Protein AF-A0A940WWM0-F1 (afdb_monomer_lite)

Organism: NCBI:txid2822140

Radius of gyration: 16.68 Å; chains: 1; bounding box: 31×19×48 Å

Sequence (72 aa):
MAEHKTTEVRVGKLLYWFGLIVFGGMYLTAIIDGHHYAEKGYLMSYLFFITGCAIIYYAIVFLFDQKKLKKE

Secondary structure (DSSP, 8-state):
-HHHHHHHHHHHHHHHHHHHHHHHHHHHHHHHTHHHHHTTT-HHHHHHHHHHHHHHHHHHHHHHHHHHHTT-

Foldseek 3Di:
DVPVVVVVVVVLVVLVVVLCCVLVVQLVCLVVCVVVVVVVVCSVVSNVVSVVVSVVSVVVSVVVVVVVVVVD

pLDDT: mean 76.6, std 13.72, range [46.09, 93.56]

Structure (mmCIF, N/CA/C/O backbone):
data_AF-A0A940WWM0-F1
#
_entry.id   AF-A0A940WWM0-F1
#
loop_
_atom_site.group_PDB
_atom_site.id
_atom_site.type_symbol
_atom_site.label_atom_id
_atom_site.label_alt_id
_atom_site.label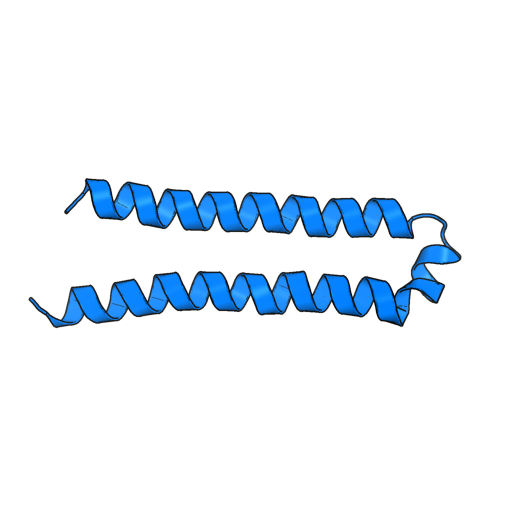_comp_id
_atom_site.label_asym_id
_atom_site.label_entity_id
_atom_site.label_seq_id
_atom_site.pdbx_PDB_ins_code
_atom_site.Cartn_x
_atom_site.Cartn_y
_atom_site.Cartn_z
_atom_site.occupancy
_atom_site.B_iso_or_equiv
_atom_site.auth_seq_id
_atom_site.auth_comp_id
_atom_site.auth_asym_id
_atom_site.auth_atom_id
_atom_site.pdbx_PDB_model_num
ATOM 1 N N . MET A 1 1 ? -20.181 -11.175 26.644 1.00 48.69 1 MET A N 1
ATOM 2 C CA . MET A 1 1 ? -19.705 -9.960 25.937 1.00 48.69 1 MET A CA 1
ATOM 3 C C . MET A 1 1 ? -18.248 -10.038 25.439 1.00 48.69 1 MET A C 1
ATOM 5 O O . MET A 1 1 ? -17.817 -9.111 24.774 1.00 48.69 1 MET A O 1
ATOM 9 N N . ALA A 1 2 ? -17.491 -11.123 25.670 1.00 51.16 2 ALA A N 1
ATOM 10 C CA . ALA A 1 2 ? -16.094 -11.243 25.210 1.00 51.16 2 ALA A CA 1
ATOM 11 C C . ALA A 1 2 ? -15.925 -11.702 23.742 1.00 51.16 2 ALA A C 1
ATOM 13 O O . ALA A 1 2 ? -14.879 -11.474 23.142 1.00 51.16 2 ALA A O 1
ATOM 14 N N . GLU A 1 3 ? -16.948 -12.327 23.155 1.00 46.09 3 GLU A N 1
ATOM 15 C CA . GLU A 1 3 ? -16.868 -12.957 21.826 1.00 46.09 3 GLU A CA 1
ATOM 16 C C . GLU A 1 3 ? -16.894 -11.945 20.663 1.00 46.09 3 GLU A C 1
ATOM 18 O O . GLU A 1 3 ? -16.275 -12.148 19.616 1.00 46.09 3 GLU A O 1
ATOM 23 N N . HIS A 1 4 ? -17.539 -10.793 20.871 1.00 49.59 4 HIS A N 1
ATOM 24 C CA . HIS A 1 4 ? -17.581 -9.722 19.874 1.00 49.59 4 HIS A CA 1
ATOM 25 C C . HIS A 1 4 ? -16.208 -9.049 19.714 1.00 49.59 4 HIS A C 1
ATOM 27 O O . HIS A 1 4 ? -15.764 -8.796 18.596 1.00 49.59 4 HIS A O 1
ATOM 33 N N . LYS A 1 5 ? -15.477 -8.853 20.820 1.00 52.69 5 LYS A N 1
ATOM 34 C CA . LYS A 1 5 ? -14.188 -8.145 20.824 1.00 52.69 5 LYS A CA 1
ATOM 35 C C . LYS A 1 5 ? -13.069 -8.939 20.138 1.00 52.69 5 LYS A C 1
ATOM 37 O O . LYS A 1 5 ? -12.240 -8.373 19.431 1.00 52.69 5 LYS A O 1
ATOM 42 N N . THR A 1 6 ? -13.056 -10.264 20.289 1.00 57.44 6 THR A N 1
ATOM 43 C CA . THR A 1 6 ? -12.061 -11.145 19.649 1.00 57.44 6 THR A CA 1
ATOM 44 C C . THR A 1 6 ? -12.275 -11.293 18.147 1.00 57.44 6 THR A C 1
ATOM 46 O O . THR A 1 6 ? -11.298 -11.390 17.399 1.00 57.44 6 THR A O 1
ATOM 49 N N . THR A 1 7 ? -13.527 -11.281 17.689 1.00 59.19 7 THR A N 1
ATOM 50 C CA . THR A 1 7 ? -13.858 -11.347 16.259 1.00 59.19 7 THR A CA 1
ATOM 51 C C . THR A 1 7 ? -13.433 -10.064 15.542 1.00 59.19 7 THR A C 1
ATOM 53 O O . THR A 1 7 ? -12.867 -10.114 14.453 1.00 59.19 7 THR A O 1
ATOM 56 N N . GLU A 1 8 ? -13.597 -8.909 16.184 1.00 58.44 8 GLU A N 1
ATOM 57 C CA . GLU A 1 8 ? -13.267 -7.609 15.594 1.00 58.44 8 GLU A CA 1
ATOM 58 C C . GLU A 1 8 ? -11.766 -7.350 15.444 1.00 58.44 8 GLU A C 1
ATOM 60 O O . GLU A 1 8 ? -11.333 -6.935 14.368 1.00 58.44 8 GLU A O 1
ATOM 65 N N . VAL A 1 9 ? -10.960 -7.672 16.463 1.00 60.91 9 VAL A N 1
ATOM 66 C CA . VAL A 1 9 ? -9.488 -7.595 16.372 1.00 60.91 9 VAL A CA 1
ATOM 67 C C . VAL A 1 9 ? -8.968 -8.517 15.263 1.00 60.91 9 VAL A C 1
ATOM 69 O O . VAL A 1 9 ? -8.002 -8.194 14.568 1.00 60.91 9 VAL A O 1
ATOM 72 N N . ARG A 1 10 ? -9.632 -9.661 15.049 1.00 67.44 10 ARG A N 1
ATOM 73 C CA . ARG A 1 10 ? -9.282 -10.613 13.992 1.00 67.44 10 ARG A CA 1
ATOM 74 C C . ARG A 1 10 ? -9.574 -10.048 12.599 1.00 67.44 10 ARG A C 1
ATOM 76 O O . ARG A 1 10 ? -8.723 -10.190 11.728 1.00 67.44 10 ARG A O 1
ATOM 83 N N . VAL A 1 11 ? -10.712 -9.375 12.404 1.00 71.81 11 VAL A N 1
ATOM 84 C CA . VAL A 1 11 ? -11.093 -8.753 11.119 1.00 71.81 11 VAL A CA 1
ATOM 85 C C . VAL A 1 11 ? -10.168 -7.589 10.756 1.00 71.81 11 VAL A C 1
ATOM 87 O O . VAL A 1 11 ? -9.695 -7.535 9.623 1.00 71.81 11 VAL A O 1
ATOM 90 N N . GLY A 1 12 ? -9.841 -6.706 11.709 1.00 73.25 12 GLY A N 1
ATOM 91 C CA . GLY A 1 12 ? -8.890 -5.611 11.475 1.00 73.25 12 GLY A CA 1
ATOM 92 C C . GLY A 1 12 ? -7.525 -6.140 11.029 1.00 73.25 12 GLY A C 1
ATOM 93 O O . GLY A 1 12 ? -7.010 -5.757 9.979 1.00 73.25 12 GLY A O 1
ATOM 94 N N . LYS A 1 13 ? -6.985 -7.126 11.756 1.00 78.44 13 LYS A N 1
ATOM 95 C CA . LYS A 1 13 ? -5.711 -7.771 11.408 1.00 78.44 13 LYS A CA 1
ATOM 96 C C . LYS A 1 13 ? -5.765 -8.451 10.032 1.00 78.44 13 LYS A C 1
ATOM 98 O O . LYS A 1 13 ? -4.814 -8.332 9.266 1.00 78.44 13 LYS A O 1
ATOM 103 N N . LEU A 1 14 ? -6.876 -9.109 9.692 1.00 84.00 14 LEU A N 1
ATOM 104 C CA . LEU A 1 14 ? -7.097 -9.733 8.380 1.00 84.00 14 LEU A CA 1
ATOM 105 C C . LEU A 1 14 ? -7.067 -8.720 7.231 1.00 84.00 14 LEU A C 1
ATOM 107 O O . LEU A 1 14 ? -6.438 -8.993 6.215 1.00 84.00 14 LEU A O 1
ATOM 111 N N . LEU A 1 15 ? -7.691 -7.551 7.393 1.00 85.44 15 LEU A N 1
ATOM 112 C CA . LEU A 1 15 ? -7.704 -6.499 6.369 1.00 85.44 15 LEU A CA 1
ATOM 113 C C . LEU A 1 15 ? -6.302 -5.938 6.100 1.00 85.44 15 LEU A C 1
ATOM 115 O O . LEU A 1 15 ? -5.955 -5.699 4.941 1.00 85.44 15 LEU A O 1
ATOM 119 N N . TYR A 1 16 ? -5.480 -5.782 7.142 1.00 84.56 16 TYR A N 1
ATOM 120 C CA . TYR A 1 16 ? -4.075 -5.392 6.989 1.00 84.56 16 TYR A CA 1
ATOM 121 C C . TYR A 1 16 ? -3.262 -6.457 6.242 1.00 84.56 16 TYR A C 1
ATOM 123 O O . TYR A 1 16 ? -2.553 -6.128 5.293 1.00 84.56 16 TYR A O 1
ATOM 131 N N . TRP A 1 17 ? -3.400 -7.733 6.616 1.00 86.62 17 TRP A N 1
ATOM 132 C CA . TRP A 1 17 ? -2.727 -8.839 5.923 1.00 86.62 17 TRP A CA 1
ATOM 133 C C . TRP A 1 17 ? -3.177 -8.982 4.468 1.00 86.62 17 TRP A C 1
ATOM 135 O O . TRP A 1 17 ? -2.349 -9.211 3.590 1.00 86.62 17 TRP A O 1
ATOM 145 N N . PHE A 1 18 ? -4.469 -8.801 4.198 1.00 89.25 18 PHE A N 1
ATOM 146 C CA . PHE A 1 18 ? -5.015 -8.833 2.846 1.00 89.25 18 PHE A CA 1
ATOM 147 C C . PHE A 1 18 ? -4.417 -7.722 1.977 1.00 89.25 18 PHE A C 1
ATOM 149 O O . PHE A 1 18 ? -3.936 -7.997 0.881 1.00 89.25 18 PHE A O 1
ATOM 156 N N . GLY A 1 19 ? -4.356 -6.489 2.495 1.00 86.31 19 GLY A N 1
ATOM 157 C CA . GLY A 1 19 ? -3.690 -5.381 1.809 1.00 86.31 19 GLY A CA 1
ATOM 158 C C . GLY A 1 19 ? -2.220 -5.682 1.514 1.00 86.31 19 GLY A C 1
ATOM 159 O O . GLY A 1 19 ? -1.755 -5.453 0.401 1.00 86.31 19 GLY A O 1
ATOM 160 N N . LEU A 1 20 ? -1.499 -6.263 2.475 1.00 89.00 20 LEU A N 1
ATOM 161 C CA . LEU A 1 20 ? -0.085 -6.601 2.312 1.00 89.00 20 LEU A CA 1
ATOM 162 C C . LEU A 1 20 ? 0.122 -7.627 1.195 1.00 89.00 20 LEU A C 1
ATOM 164 O O . LEU A 1 20 ? 0.993 -7.442 0.353 1.00 89.00 20 LEU A O 1
ATOM 168 N N . ILE A 1 21 ? -0.687 -8.686 1.167 1.00 91.62 21 ILE A N 1
ATOM 169 C CA . ILE A 1 21 ? -0.568 -9.756 0.170 1.00 91.62 21 ILE A CA 1
ATOM 170 C C . ILE A 1 21 ? -0.949 -9.243 -1.220 1.00 91.62 21 ILE A C 1
ATOM 172 O O . ILE A 1 21 ? -0.243 -9.513 -2.187 1.00 91.62 21 ILE A O 1
ATOM 176 N N . VAL A 1 22 ? -2.036 -8.479 -1.329 1.00 91.00 22 VAL A N 1
ATOM 177 C CA . VAL A 1 22 ? -2.554 -7.995 -2.614 1.00 91.00 22 VAL A CA 1
ATOM 178 C C . VAL A 1 22 ? -1.649 -6.913 -3.206 1.00 91.00 22 VAL A C 1
ATOM 180 O O . VAL A 1 22 ? -1.174 -7.060 -4.332 1.00 91.00 22 VAL A O 1
ATOM 183 N N . PHE A 1 23 ? -1.358 -5.847 -2.454 1.00 90.50 23 PHE A N 1
ATOM 184 C CA . PHE A 1 23 ? -0.508 -4.759 -2.948 1.00 90.50 23 PHE A CA 1
ATOM 185 C C . PHE A 1 23 ? 0.965 -5.158 -2.999 1.00 90.50 23 PHE A C 1
ATOM 187 O O . PHE A 1 23 ? 1.645 -4.823 -3.964 1.00 90.50 23 PHE A O 1
ATOM 194 N N . GLY A 1 24 ? 1.453 -5.909 -2.009 1.00 87.50 24 GLY A N 1
ATOM 195 C CA . GLY A 1 24 ? 2.815 -6.439 -2.017 1.00 87.50 24 GLY A CA 1
ATOM 196 C C . GLY A 1 24 ? 3.031 -7.445 -3.145 1.00 87.50 24 GLY A C 1
ATOM 197 O O . GLY A 1 24 ? 4.042 -7.365 -3.833 1.00 87.50 24 GLY A O 1
ATOM 198 N N . GLY A 1 25 ? 2.058 -8.325 -3.401 1.00 88.50 25 GLY A N 1
ATOM 199 C CA . GLY A 1 25 ? 2.074 -9.238 -4.543 1.00 88.50 25 GLY A CA 1
ATOM 200 C C . GLY A 1 25 ? 2.103 -8.488 -5.872 1.00 88.50 25 GLY A C 1
ATOM 201 O O . GLY A 1 25 ? 2.991 -8.733 -6.681 1.00 88.50 25 GLY A O 1
ATOM 202 N N . MET A 1 26 ? 1.214 -7.507 -6.066 1.00 87.06 26 MET A N 1
ATOM 203 C CA . MET A 1 26 ? 1.216 -6.666 -7.272 1.00 87.06 26 MET A CA 1
ATOM 204 C C . MET A 1 26 ? 2.528 -5.903 -7.466 1.00 87.06 26 MET A C 1
ATOM 206 O O . MET A 1 26 ? 3.015 -5.808 -8.589 1.00 87.06 26 MET A O 1
ATOM 210 N N . TYR A 1 27 ? 3.116 -5.383 -6.389 1.00 86.25 27 TYR A N 1
ATOM 211 C CA . TYR A 1 27 ? 4.397 -4.682 -6.441 1.00 86.25 27 TYR A CA 1
ATOM 212 C C . TYR A 1 27 ? 5.546 -5.633 -6.804 1.00 86.25 27 TYR A C 1
ATOM 214 O O . TYR A 1 27 ? 6.381 -5.306 -7.643 1.00 86.25 27 TYR A O 1
ATOM 222 N N . LEU A 1 28 ? 5.563 -6.841 -6.231 1.00 87.00 28 LEU A N 1
ATOM 223 C CA . LEU A 1 28 ? 6.563 -7.862 -6.538 1.00 87.00 28 LEU A CA 1
ATOM 224 C C . LEU A 1 28 ? 6.437 -8.349 -7.987 1.00 87.00 28 LEU A C 1
ATOM 226 O O . LEU A 1 28 ? 7.439 -8.439 -8.690 1.00 87.00 28 LEU A O 1
ATOM 230 N N . THR A 1 29 ? 5.212 -8.593 -8.461 1.00 86.56 29 THR A N 1
ATOM 231 C CA . THR A 1 29 ? 4.938 -8.920 -9.864 1.00 86.56 29 THR A CA 1
ATOM 232 C C . THR A 1 29 ? 5.374 -7.783 -10.780 1.00 86.56 29 THR A C 1
ATOM 234 O O . THR A 1 29 ? 6.020 -8.045 -11.783 1.00 86.56 29 THR A O 1
ATOM 237 N N . ALA A 1 30 ? 5.115 -6.522 -10.427 1.00 82.88 30 ALA A N 1
ATOM 238 C CA . ALA A 1 30 ? 5.575 -5.378 -11.211 1.00 82.88 30 ALA A CA 1
ATOM 239 C C . ALA A 1 30 ? 7.108 -5.276 -11.291 1.00 82.88 30 ALA A C 1
ATOM 241 O O . ALA A 1 30 ? 7.621 -4.760 -12.276 1.00 82.88 30 ALA A O 1
ATOM 242 N N . ILE A 1 31 ? 7.844 -5.760 -10.286 1.00 81.25 31 ILE A N 1
ATOM 243 C CA . ILE A 1 31 ? 9.313 -5.814 -10.308 1.00 81.25 31 ILE A CA 1
ATOM 244 C C . ILE A 1 31 ? 9.811 -6.998 -11.144 1.00 81.25 31 ILE A C 1
ATOM 246 O O . ILE A 1 31 ? 10.701 -6.821 -11.973 1.00 81.25 31 ILE A O 1
ATOM 250 N N . ILE A 1 32 ? 9.246 -8.193 -10.943 1.00 83.62 32 ILE A N 1
ATOM 251 C CA . ILE A 1 32 ? 9.666 -9.427 -11.632 1.00 83.62 32 ILE A CA 1
ATOM 252 C C . ILE A 1 32 ? 9.321 -9.357 -13.124 1.00 83.62 32 ILE A C 1
ATOM 254 O O . ILE A 1 32 ? 10.182 -9.568 -13.973 1.00 83.62 32 ILE A O 1
ATOM 258 N N . ASP A 1 33 ? 8.082 -8.985 -13.439 1.00 78.88 33 ASP A N 1
ATOM 259 C CA . ASP A 1 33 ? 7.596 -8.724 -14.798 1.00 78.88 33 ASP A CA 1
ATOM 260 C C . ASP A 1 33 ? 7.945 -7.300 -15.263 1.00 78.88 33 ASP A C 1
ATOM 262 O O . ASP A 1 33 ? 7.492 -6.826 -16.306 1.00 78.88 33 ASP A O 1
ATOM 266 N N . GLY A 1 34 ? 8.780 -6.591 -14.497 1.00 66.56 34 GLY A N 1
ATOM 267 C CA . GLY A 1 34 ? 9.156 -5.212 -14.765 1.00 66.56 34 GLY A CA 1
ATOM 268 C C . GLY A 1 34 ? 9.807 -5.021 -16.126 1.00 66.56 34 GLY A C 1
ATOM 269 O O . GLY A 1 34 ? 9.691 -3.945 -16.695 1.00 66.56 34 GLY A O 1
ATOM 270 N N . HIS A 1 35 ? 10.395 -6.067 -16.707 1.00 64.81 35 HIS A N 1
ATOM 271 C CA . HIS A 1 35 ? 10.888 -6.041 -18.084 1.00 64.81 35 HIS A CA 1
ATOM 272 C C . HIS A 1 35 ? 9.754 -5.797 -19.101 1.00 64.81 35 HIS A C 1
ATOM 274 O O . HIS A 1 35 ? 9.884 -4.933 -19.966 1.00 64.81 35 HIS A O 1
ATOM 280 N N . HIS A 1 36 ? 8.599 -6.456 -18.931 1.00 65.88 36 HIS A N 1
ATOM 281 C CA . HIS A 1 36 ? 7.428 -6.315 -19.804 1.00 65.88 36 HIS A CA 1
ATOM 282 C C . HIS A 1 36 ? 6.789 -4.917 -19.714 1.00 65.88 36 HIS A C 1
ATOM 284 O O . HIS A 1 36 ? 6.284 -4.371 -20.699 1.00 65.88 36 HIS A O 1
ATOM 290 N N . TYR A 1 37 ? 6.806 -4.314 -18.523 1.00 60.94 37 TYR A N 1
ATOM 291 C CA . TYR A 1 37 ? 6.268 -2.969 -18.286 1.00 60.94 37 TYR A CA 1
ATOM 292 C C . TYR A 1 37 ? 7.288 -1.851 -18.568 1.00 60.94 37 TYR A C 1
ATOM 294 O O . TYR A 1 37 ? 6.887 -0.731 -18.901 1.00 60.94 37 TYR A O 1
ATOM 302 N N . ALA A 1 38 ? 8.590 -2.139 -18.468 1.00 61.28 38 ALA A N 1
ATOM 303 C CA . ALA A 1 38 ? 9.676 -1.232 -18.835 1.00 61.28 38 ALA A CA 1
ATOM 304 C C . ALA A 1 38 ? 9.771 -1.057 -20.353 1.00 61.28 38 ALA A C 1
ATOM 306 O O . ALA A 1 38 ? 9.924 0.074 -20.804 1.00 61.28 38 ALA A O 1
ATOM 307 N N . GLU A 1 39 ? 9.579 -2.125 -21.137 1.00 64.00 39 GLU A N 1
ATOM 308 C CA . GLU A 1 39 ? 9.485 -2.033 -22.604 1.00 64.00 39 GLU A CA 1
ATOM 309 C C . GLU A 1 39 ? 8.362 -1.095 -23.064 1.00 64.00 39 GLU A C 1
ATOM 311 O O . GLU A 1 39 ? 8.482 -0.422 -24.084 1.00 64.00 39 GLU A O 1
ATOM 316 N N . LYS A 1 40 ? 7.279 -0.999 -22.286 1.00 70.44 40 LYS A N 1
ATOM 317 C CA . LYS A 1 40 ? 6.152 -0.101 -22.567 1.00 70.44 40 LYS A CA 1
ATOM 318 C C . LYS A 1 40 ? 6.335 1.309 -21.993 1.00 70.44 40 LYS A C 1
ATOM 320 O O . LYS A 1 40 ? 5.486 2.160 -22.224 1.00 70.44 40 LYS A O 1
ATOM 325 N N . GLY A 1 41 ? 7.400 1.572 -21.231 1.00 73.38 41 GLY A N 1
ATOM 326 C CA . GLY A 1 41 ? 7.690 2.886 -20.643 1.00 73.38 41 GLY A CA 1
ATOM 327 C C . GLY A 1 41 ? 6.773 3.316 -19.487 1.00 73.38 41 GLY A C 1
ATOM 328 O O . GLY A 1 41 ? 6.918 4.426 -18.981 1.00 73.38 41 GLY A O 1
ATOM 329 N N . TYR A 1 42 ? 5.857 2.457 -19.026 1.00 78.69 42 TYR A N 1
ATOM 330 C CA . TYR A 1 42 ? 4.879 2.788 -17.974 1.00 78.69 42 TYR A CA 1
ATOM 331 C C . TYR A 1 42 ? 5.205 2.180 -16.605 1.00 78.69 42 TYR A C 1
ATOM 333 O O . TYR A 1 42 ? 4.422 2.345 -15.670 1.00 78.69 42 TYR A O 1
ATOM 341 N N . LEU A 1 43 ? 6.349 1.499 -16.457 1.00 78.19 43 LEU A N 1
ATOM 342 C CA . LEU A 1 43 ? 6.748 0.826 -15.214 1.00 78.19 43 LEU A CA 1
ATOM 343 C C . LEU A 1 43 ? 6.641 1.746 -13.988 1.00 78.19 43 LEU A C 1
ATOM 345 O O . LEU A 1 43 ? 6.007 1.394 -12.997 1.00 78.19 43 LEU A O 1
ATOM 34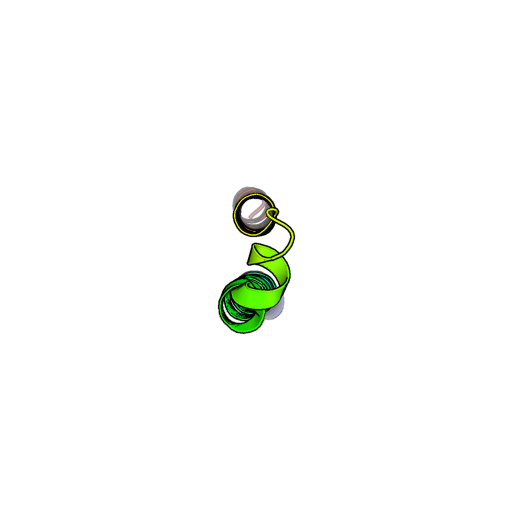9 N N . MET A 1 44 ? 7.211 2.951 -14.075 1.00 78.44 44 MET A N 1
ATOM 350 C CA . MET A 1 44 ? 7.184 3.914 -12.972 1.00 78.44 44 MET A CA 1
ATOM 351 C C . MET A 1 44 ? 5.762 4.377 -12.652 1.00 78.44 44 MET A C 1
ATOM 353 O O . MET A 1 44 ? 5.375 4.392 -11.486 1.00 78.44 44 MET A O 1
ATOM 357 N N . SER A 1 45 ? 4.951 4.701 -13.664 1.00 83.12 45 SER A N 1
ATOM 358 C CA . SER A 1 45 ? 3.549 5.094 -13.467 1.00 83.12 45 SER A CA 1
ATOM 359 C C . SER A 1 45 ? 2.729 3.978 -12.817 1.00 83.12 45 SER A C 1
ATOM 361 O O . SER A 1 45 ? 1.902 4.252 -11.951 1.00 83.12 45 SER A O 1
ATOM 363 N N . TYR A 1 46 ? 2.991 2.724 -13.187 1.00 83.56 46 TYR A N 1
ATOM 364 C CA . TYR A 1 46 ? 2.331 1.558 -12.612 1.00 83.56 46 TYR A CA 1
ATOM 365 C C . TYR A 1 46 ? 2.738 1.330 -11.147 1.00 83.56 46 TYR A C 1
ATOM 367 O O . TYR A 1 46 ? 1.876 1.117 -10.296 1.00 83.56 46 TYR A O 1
ATOM 375 N N . LEU A 1 47 ? 4.025 1.477 -10.812 1.00 85.50 47 LEU A N 1
ATOM 376 C CA . LEU A 1 47 ? 4.506 1.407 -9.426 1.00 85.50 47 LEU A CA 1
ATOM 377 C C . LEU A 1 47 ? 3.923 2.529 -8.556 1.00 85.50 47 LEU A C 1
ATOM 379 O O . LEU A 1 47 ? 3.476 2.270 -7.435 1.00 85.50 47 LEU A O 1
ATOM 383 N N . PHE A 1 48 ? 3.868 3.763 -9.070 1.00 86.50 48 PHE A N 1
ATOM 384 C CA . PHE A 1 48 ? 3.218 4.881 -8.380 1.00 86.50 48 PHE A CA 1
ATOM 385 C C . PHE A 1 48 ? 1.723 4.638 -8.178 1.00 86.50 48 PHE A C 1
ATOM 387 O O . PHE A 1 48 ? 1.199 4.943 -7.108 1.00 86.50 48 PHE A O 1
ATOM 394 N N . PHE A 1 49 ? 1.046 4.047 -9.163 1.00 88.81 49 PHE A N 1
ATOM 395 C CA . PHE A 1 49 ? -0.363 3.685 -9.054 1.00 88.81 49 PHE A CA 1
ATOM 396 C C . PHE A 1 49 ? -0.600 2.633 -7.962 1.00 88.81 49 PHE A C 1
ATOM 398 O O . PHE A 1 49 ? -1.419 2.860 -7.071 1.00 88.81 49 PHE A O 1
ATOM 405 N N . ILE A 1 50 ? 0.166 1.533 -7.960 1.00 89.25 50 ILE A N 1
ATOM 406 C CA . ILE A 1 50 ? 0.076 0.486 -6.925 1.00 89.25 50 ILE A CA 1
ATOM 407 C C . ILE A 1 50 ? 0.322 1.084 -5.538 1.00 89.25 50 ILE A C 1
ATOM 409 O O . ILE A 1 50 ? -0.443 0.838 -4.605 1.00 89.25 50 ILE A O 1
ATOM 413 N N . THR A 1 51 ? 1.366 1.904 -5.410 1.00 88.88 51 THR A N 1
ATOM 414 C CA . THR A 1 51 ? 1.734 2.542 -4.141 1.00 88.88 51 THR A CA 1
ATOM 415 C C . THR A 1 51 ? 0.642 3.504 -3.669 1.00 88.88 51 THR A C 1
ATOM 417 O O . THR A 1 51 ? 0.263 3.483 -2.500 1.00 88.88 51 THR A O 1
ATOM 420 N N . GLY A 1 52 ? 0.073 4.303 -4.576 1.00 91.44 52 GLY A N 1
ATOM 421 C CA . GLY A 1 52 ? -1.033 5.212 -4.278 1.00 91.44 52 GLY A CA 1
ATOM 422 C C . GLY A 1 52 ? -2.288 4.475 -3.806 1.00 91.44 52 GLY A C 1
ATOM 423 O O . GLY A 1 52 ? -2.865 4.833 -2.778 1.00 91.44 52 GLY A O 1
ATOM 424 N N . CYS A 1 53 ? -2.679 3.399 -4.494 1.00 91.38 53 CYS A N 1
ATOM 425 C CA . CYS A 1 53 ? -3.804 2.562 -4.081 1.00 91.38 53 CYS A CA 1
ATOM 426 C C . CYS A 1 53 ? -3.565 1.900 -2.717 1.00 91.38 53 CYS A C 1
ATOM 428 O O . CYS A 1 53 ? -4.481 1.871 -1.893 1.00 91.38 53 CYS A O 1
ATOM 430 N N . ALA A 1 54 ? -2.344 1.428 -2.449 1.00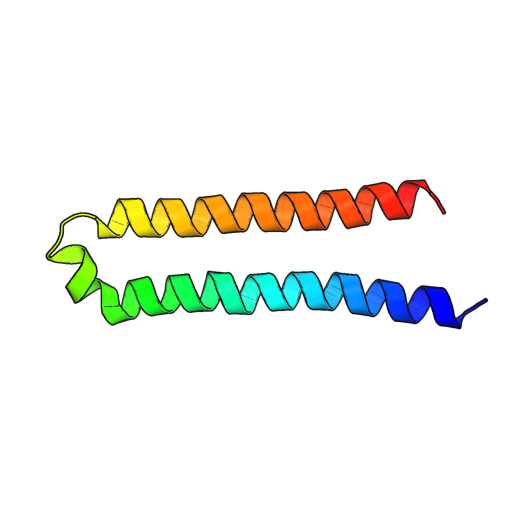 90.94 54 ALA A N 1
ATOM 431 C CA . ALA A 1 54 ? -1.984 0.848 -1.159 1.00 90.94 54 ALA A CA 1
ATOM 432 C C . ALA A 1 54 ? -2.128 1.870 -0.021 1.00 90.94 54 ALA A C 1
ATOM 434 O O . ALA A 1 54 ? -2.740 1.569 1.003 1.00 90.94 54 ALA A O 1
ATOM 435 N N . ILE A 1 55 ? -1.631 3.098 -0.212 1.00 92.62 55 ILE A N 1
ATOM 436 C CA . ILE A 1 55 ? -1.745 4.179 0.781 1.00 92.62 55 ILE A CA 1
ATOM 437 C C . ILE A 1 55 ? -3.214 4.484 1.085 1.00 92.62 55 ILE A C 1
ATOM 439 O O . ILE A 1 55 ? -3.597 4.544 2.253 1.00 92.62 55 ILE A O 1
ATOM 443 N N . ILE A 1 56 ? -4.049 4.635 0.051 1.00 93.56 56 ILE A N 1
ATOM 444 C CA . ILE A 1 56 ? -5.482 4.909 0.222 1.00 93.56 56 ILE A CA 1
ATOM 445 C C . ILE A 1 56 ? -6.164 3.755 0.967 1.00 93.56 56 ILE A C 1
ATOM 447 O O . ILE A 1 56 ? -6.919 3.996 1.907 1.00 93.56 56 ILE A O 1
ATOM 451 N N . TYR A 1 57 ? -5.871 2.506 0.598 1.00 91.62 57 TYR A N 1
ATOM 452 C CA . TYR A 1 57 ? -6.425 1.330 1.265 1.00 91.62 57 TYR A CA 1
ATOM 453 C C . TYR A 1 57 ? -6.071 1.303 2.756 1.00 91.62 57 TYR A C 1
ATOM 455 O O . TYR A 1 57 ? -6.9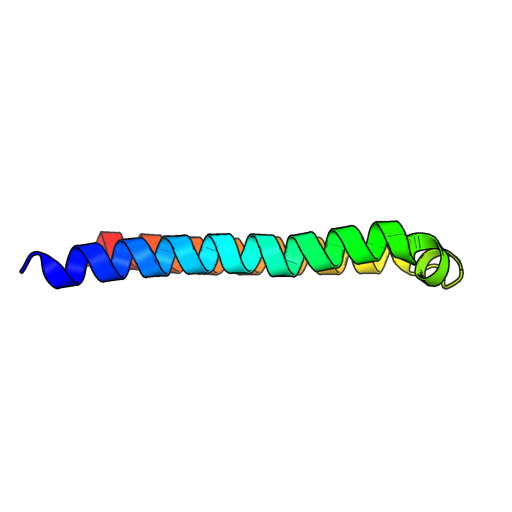62 1.202 3.599 1.00 91.62 57 TYR A O 1
ATOM 463 N N . TYR A 1 58 ? -4.791 1.460 3.104 1.00 88.31 58 TYR A N 1
ATOM 464 C CA . TYR A 1 58 ? -4.369 1.465 4.505 1.00 88.31 58 TYR A CA 1
ATOM 465 C C . TYR A 1 58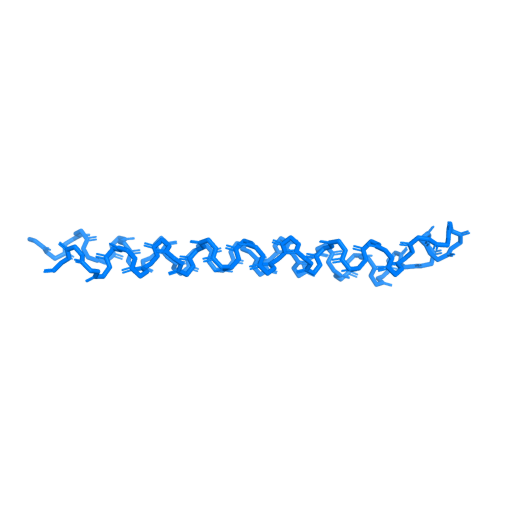 ? -4.916 2.663 5.283 1.00 88.31 58 TYR A C 1
ATOM 467 O O . TYR A 1 58 ? -5.251 2.509 6.455 1.00 88.31 58 TYR A O 1
ATOM 475 N N . ALA A 1 59 ? -5.072 3.828 4.648 1.00 88.31 59 ALA A N 1
ATOM 476 C CA . ALA A 1 59 ? -5.718 4.983 5.26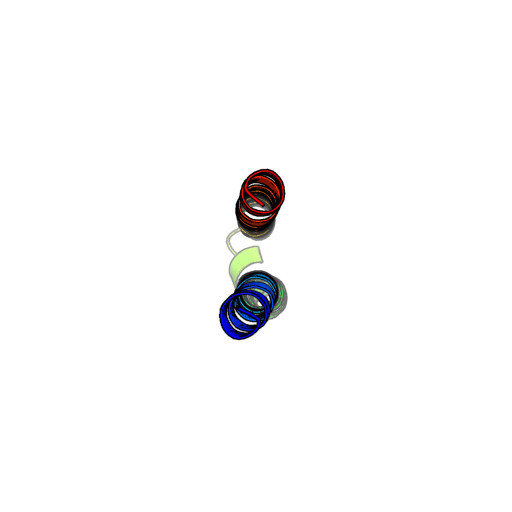4 1.00 88.31 59 ALA A CA 1
ATOM 477 C C . ALA A 1 59 ? -7.196 4.704 5.583 1.00 88.31 59 ALA A C 1
ATOM 479 O O . ALA A 1 59 ? -7.660 5.033 6.673 1.00 88.31 59 ALA A O 1
ATOM 480 N N . ILE A 1 60 ? -7.931 4.050 4.676 1.00 88.81 60 ILE A N 1
ATOM 481 C CA . ILE A 1 60 ? -9.325 3.651 4.912 1.00 88.81 60 ILE A CA 1
ATOM 482 C C . ILE A 1 60 ? -9.404 2.630 6.048 1.00 88.81 60 ILE A C 1
ATOM 484 O O . ILE A 1 60 ? -10.211 2.813 6.957 1.00 88.81 60 ILE A O 1
ATOM 488 N N . VAL A 1 61 ? -8.559 1.594 6.031 1.00 86.31 61 VAL A N 1
ATOM 489 C CA . VAL A 1 61 ? -8.515 0.577 7.095 1.00 86.31 61 VAL A CA 1
ATOM 490 C C . VAL A 1 61 ? -8.199 1.226 8.447 1.00 86.31 61 VAL A C 1
ATOM 492 O O . VAL A 1 61 ? -8.899 0.967 9.422 1.00 86.31 61 VAL A O 1
ATOM 495 N N . PHE A 1 62 ? -7.227 2.139 8.495 1.00 84.75 62 PHE A N 1
ATOM 496 C CA . PHE A 1 62 ? -6.871 2.882 9.704 1.00 84.75 62 PHE A CA 1
ATOM 497 C C . PHE A 1 62 ? -8.015 3.769 10.212 1.00 84.75 62 PHE A C 1
ATOM 499 O O . PHE A 1 62 ? -8.306 3.787 11.406 1.00 84.75 62 PHE A O 1
ATOM 506 N N . LEU A 1 63 ? -8.702 4.491 9.321 1.00 84.44 63 LEU A N 1
ATOM 507 C CA . LEU A 1 63 ? -9.865 5.304 9.688 1.00 84.44 63 LEU A CA 1
ATOM 508 C C . LEU A 1 63 ? -11.040 4.448 10.169 1.00 84.44 63 LEU A C 1
ATOM 510 O O . LEU A 1 63 ? -11.783 4.878 11.053 1.00 84.44 63 LEU A O 1
ATOM 514 N N . PHE A 1 64 ? -11.223 3.260 9.593 1.00 80.94 64 PHE A N 1
ATOM 515 C CA . PHE A 1 64 ? -12.254 2.318 10.014 1.00 80.94 64 PHE A CA 1
ATOM 516 C C . PHE A 1 64 ? -11.972 1.796 11.425 1.00 80.94 64 PHE A C 1
ATOM 518 O O . PHE A 1 64 ? -12.883 1.764 12.249 1.00 80.94 64 PHE A O 1
ATOM 525 N N . ASP A 1 65 ? -10.711 1.481 11.725 1.00 76.38 65 ASP A N 1
ATOM 526 C CA . ASP A 1 65 ? -10.254 1.062 13.053 1.00 76.38 65 ASP A CA 1
ATOM 527 C C . ASP A 1 65 ? -10.408 2.198 14.092 1.00 76.38 65 ASP A C 1
ATOM 529 O O . ASP A 1 65 ? -11.038 2.028 15.136 1.00 76.38 65 ASP A O 1
ATOM 533 N N . GLN A 1 66 ? -9.982 3.420 13.746 1.00 73.19 66 GLN A N 1
ATOM 534 C CA . GLN A 1 66 ? -10.106 4.631 14.577 1.00 73.19 66 GLN A CA 1
ATOM 535 C C . GLN A 1 66 ? -11.557 5.027 14.889 1.00 73.19 66 GLN A C 1
ATOM 537 O O . GLN A 1 66 ? -11.905 5.309 16.037 1.00 73.19 66 GLN A O 1
ATOM 542 N N . LYS A 1 67 ? -12.439 5.065 13.878 1.00 66.88 67 LYS A N 1
ATOM 543 C CA . LYS A 1 67 ? -13.862 5.405 14.081 1.00 66.88 67 LYS A CA 1
ATOM 544 C C . LYS A 1 67 ? -14.584 4.384 14.955 1.00 66.88 67 LYS A C 1
ATOM 546 O O . LYS A 1 67 ? -15.620 4.713 15.531 1.00 66.88 67 LYS A O 1
ATOM 551 N N . LYS A 1 68 ? -14.056 3.167 15.028 1.00 57.94 68 LYS A N 1
ATOM 552 C CA . LYS A 1 68 ? -14.598 2.082 15.832 1.00 57.94 68 LYS A CA 1
ATOM 553 C C . LYS A 1 68 ? -14.151 2.182 17.288 1.00 57.94 68 LYS A C 1
ATOM 555 O O . LYS A 1 68 ? -15.003 2.119 18.163 1.00 57.94 68 LYS A O 1
ATOM 560 N N . LEU A 1 69 ? -12.874 2.495 17.529 1.00 58.19 69 LEU A N 1
ATOM 561 C CA . LEU A 1 69 ? -12.339 2.795 18.866 1.00 58.19 69 LEU A CA 1
ATOM 562 C C . LEU A 1 69 ? -13.015 4.002 19.531 1.00 58.19 69 LEU A C 1
ATOM 564 O O . LEU A 1 69 ? -13.110 4.056 20.747 1.00 58.19 69 LEU A O 1
ATOM 568 N N . LYS A 1 70 ? -13.503 4.970 18.744 1.00 55.38 70 LYS A N 1
ATOM 569 C CA . LYS A 1 70 ? -14.217 6.152 19.260 1.00 55.38 70 LYS A CA 1
ATOM 570 C C . LYS A 1 70 ? -15.696 5.896 19.603 1.00 55.38 70 LYS A C 1
ATOM 572 O O . LYS A 1 70 ? -16.370 6.820 20.053 1.00 55.38 70 LYS A O 1
ATOM 577 N N . LYS A 1 71 ? -16.222 4.704 19.294 1.00 53.84 71 LYS A N 1
ATOM 578 C CA . LYS A 1 71 ? -17.611 4.291 19.566 1.00 53.84 71 LYS A CA 1
ATOM 579 C C . LYS A 1 71 ? -17.740 3.299 20.733 1.00 53.84 71 LYS A C 1
ATOM 581 O O . LYS A 1 71 ? -18.875 3.070 21.148 1.00 53.84 71 LYS A O 1
ATOM 586 N N . GLU A 1 72 ? -16.637 2.719 21.213 1.00 48.47 72 GLU A N 1
ATOM 587 C CA . GLU A 1 72 ? -16.558 2.031 22.519 1.00 48.47 72 GLU A CA 1
ATOM 588 C C . GLU A 1 72 ? -16.360 3.053 23.649 1.00 48.47 72 GLU A C 1
ATOM 590 O O . GLU A 1 72 ? -16.886 2.792 24.754 1.00 48.47 72 GLU A O 1
#